Protein AF-A0A9Q3IVN9-F1 (afdb_monomer)

Sequence (81 aa):
IIISDRDPKFTSEFWTNLYDMLGTKLAFSTAYHPQTDGLAEEMIQTMEEILRRFCAYGMEYKDHEGYTHDWVTLLPAVQLA

pLDDT: mean 80.68, std 11.17, range [53.03, 95.88]

InterPro domains:
  IPR001584 Integrase, catalytic core [PS50994] (1-81)
  IPR012337 Ribonuclease H-like superfamily [SSF53098] (1-58)
  IPR036397 Ribonuclease H superfamily [G3DSA:3.30.420.10] (1-81)

Solvent-accessible surface area (backbone atoms only — not comparable to full-atom values): 4927 Å² total; per-residue (Å²): 116,48,78,40,65,80,50,67,67,64,71,28,69,69,45,48,52,50,31,55,76,69,74,43,51,78,45,68,50,59,102,85,43,62,79,78,46,34,67,60,52,53,48,50,50,54,46,49,53,52,48,48,44,33,54,71,69,68,45,71,43,73,61,98,90,44,75,51,64,51,64,81,78,44,44,66,61,62,75,73,109

Nearest PDB structures (foldseek):
  8fng-assembly1_G  TM=8.763E-01  e=1.863E-02  Homo sapiens
  3hpg-assembly2_F  TM=7.778E-01  e=9.227E-03  Visna/maedi virus EV1 KV1772
  6put-assembly1_A-2  TM=8.764E-01  e=3.047E-02  Saccharolobus solfataricus P2
  6puw-assembly1_A-2  TM=5.913E-01  e=9.899E-03  Saccharolobus solfataricus P2
  5ejk-assembly1_E  TM=7.298E-01  e=1.080E-01  Rous sarcoma virus - Prague C

Structure (mmCIF, N/CA/C/O backbone):
data_AF-A0A9Q3IVN9-F1
#
_entry.id   AF-A0A9Q3IVN9-F1
#
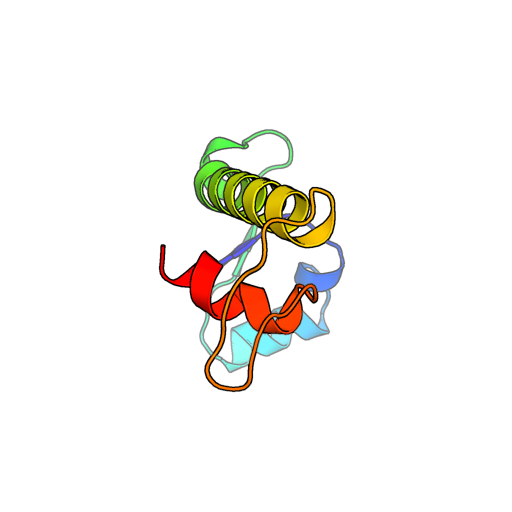loop_
_atom_site.group_PDB
_atom_site.id
_atom_site.type_symbol
_atom_site.label_atom_id
_atom_site.label_alt_id
_atom_site.label_comp_id
_atom_site.label_asym_id
_atom_site.label_entity_id
_atom_site.label_seq_id
_atom_site.pdbx_PDB_ins_code
_atom_site.Cartn_x
_atom_site.Cartn_y
_atom_site.Cartn_z
_atom_site.occupancy
_atom_site.B_iso_or_equiv
_atom_site.auth_seq_id
_atom_site.auth_comp_id
_atom_site.auth_asym_id
_atom_site.auth_atom_id
_atom_site.pdbx_PDB_model_num
ATOM 1 N N . ILE A 1 1 ? -4.670 -9.343 11.213 1.00 82.31 1 ILE A N 1
ATOM 2 C CA . ILE A 1 1 ? -4.975 -7.928 11.529 1.00 82.31 1 ILE A CA 1
ATOM 3 C C . ILE A 1 1 ? -4.263 -7.120 10.465 1.00 82.31 1 ILE A C 1
ATOM 5 O O . ILE A 1 1 ? -3.088 -7.386 10.253 1.00 82.31 1 ILE A O 1
ATOM 9 N N . ILE A 1 2 ? -4.969 -6.238 9.768 1.00 87.00 2 ILE A N 1
ATOM 10 C CA . ILE A 1 2 ? -4.373 -5.287 8.824 1.00 87.00 2 ILE A CA 1
ATOM 11 C C . ILE A 1 2 ? -4.192 -3.976 9.575 1.00 87.00 2 ILE A C 1
ATOM 13 O O . ILE A 1 2 ? -5.102 -3.567 10.295 1.00 87.00 2 ILE A O 1
ATOM 17 N N . ILE A 1 3 ? -3.023 -3.361 9.438 1.00 86.06 3 ILE A N 1
ATOM 18 C CA . ILE A 1 3 ? -2.736 -2.044 9.999 1.00 86.06 3 ILE A CA 1
ATOM 19 C C . ILE A 1 3 ? -2.717 -1.068 8.830 1.00 86.06 3 ILE A C 1
ATOM 21 O O . ILE A 1 3 ? -2.058 -1.342 7.833 1.00 86.06 3 ILE A O 1
ATOM 25 N N . SER A 1 4 ? -3.482 0.010 8.941 1.00 85.19 4 SER A N 1
ATOM 26 C CA . SER A 1 4 ? -3.553 1.067 7.934 1.00 85.19 4 SER A CA 1
ATOM 27 C C . SER A 1 4 ? -3.429 2.430 8.597 1.00 85.19 4 SER A C 1
ATOM 29 O O . SER A 1 4 ? -3.730 2.579 9.786 1.00 85.19 4 SER A O 1
ATOM 31 N N . ASP A 1 5 ? -3.063 3.440 7.824 1.00 85.31 5 ASP A N 1
ATOM 32 C CA . ASP A 1 5 ? -3.245 4.826 8.221 1.00 85.31 5 ASP A CA 1
ATOM 33 C C . ASP A 1 5 ? -4.733 5.184 8.401 1.00 85.31 5 ASP A C 1
ATOM 35 O O . ASP A 1 5 ? -5.652 4.403 8.131 1.00 85.31 5 ASP A O 1
ATOM 39 N N . ARG A 1 6 ? -4.984 6.398 8.888 1.00 85.31 6 ARG A N 1
ATOM 40 C CA . ARG A 1 6 ? -6.343 6.927 9.067 1.00 85.31 6 ARG A CA 1
ATOM 41 C C . ARG A 1 6 ? -6.874 7.612 7.806 1.00 85.31 6 ARG A C 1
ATOM 43 O O . ARG A 1 6 ? -7.639 8.570 7.934 1.00 85.31 6 ARG A O 1
ATOM 50 N N . ASP A 1 7 ? -6.475 7.167 6.611 1.00 85.94 7 ASP A N 1
ATOM 51 C CA . ASP A 1 7 ? -7.051 7.694 5.375 1.00 85.94 7 ASP A CA 1
ATOM 52 C C . ASP A 1 7 ? -8.582 7.480 5.392 1.00 85.94 7 ASP A C 1
ATOM 54 O O . ASP A 1 7 ? -9.058 6.386 5.733 1.00 85.94 7 ASP A O 1
ATOM 58 N N . PRO A 1 8 ? -9.380 8.508 5.031 1.00 88.50 8 PRO A N 1
ATOM 59 C CA . PRO A 1 8 ? -10.838 8.434 5.013 1.00 88.50 8 PRO A CA 1
ATOM 60 C C . PRO A 1 8 ? -11.415 7.234 4.257 1.00 88.50 8 PRO A C 1
ATOM 62 O O . PRO A 1 8 ? -12.527 6.799 4.563 1.00 88.50 8 PRO A O 1
ATOM 65 N N . LYS A 1 9 ? -10.682 6.681 3.281 1.00 87.94 9 LYS A N 1
ATOM 66 C CA . LYS A 1 9 ? -11.046 5.444 2.586 1.00 87.94 9 LYS A CA 1
ATOM 67 C C . LYS A 1 9 ? -11.148 4.295 3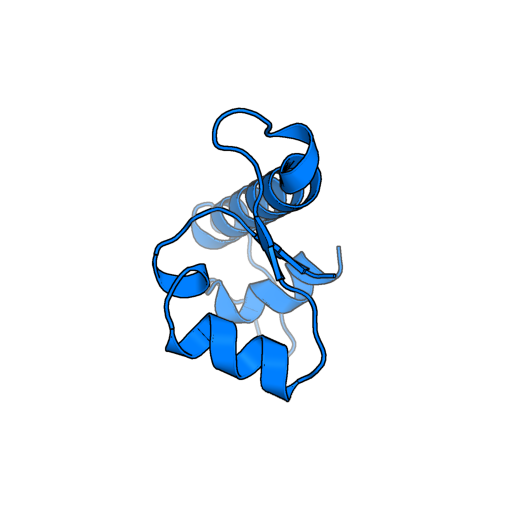.582 1.00 87.94 9 LYS A C 1
ATOM 69 O O . LYS A 1 9 ? -12.215 3.695 3.690 1.00 87.94 9 LYS A O 1
ATOM 74 N N . PHE A 1 10 ? -10.103 4.035 4.362 1.00 85.88 10 PHE A N 1
ATOM 75 C CA . PHE A 1 10 ? -10.069 2.911 5.299 1.00 85.88 10 PHE A CA 1
ATOM 76 C C . PHE A 1 10 ? -10.955 3.126 6.527 1.00 85.88 10 PHE A C 1
ATOM 78 O O . PHE A 1 10 ? -11.435 2.153 7.101 1.00 85.88 10 PHE A O 1
ATOM 85 N N . THR A 1 11 ? -11.247 4.378 6.894 1.00 88.88 11 THR A N 1
ATOM 86 C CA . THR A 1 11 ? -12.212 4.689 7.964 1.00 88.88 11 THR A CA 1
ATOM 87 C C . THR A 1 11 ? -13.665 4.761 7.485 1.00 88.88 11 THR A C 1
ATOM 89 O O . THR A 1 11 ? -14.560 4.998 8.294 1.00 88.88 11 THR A O 1
ATOM 92 N N . SER A 1 12 ? -13.926 4.623 6.182 1.00 92.19 12 SER A N 1
ATOM 93 C CA . SER A 1 12 ? -15.292 4.682 5.655 1.00 92.19 12 SER A CA 1
ATOM 94 C C . SER A 1 12 ? -16.120 3.467 6.084 1.00 92.19 12 SER A C 1
ATOM 96 O O . SER A 1 12 ? -15.598 2.378 6.347 1.00 92.19 12 SER A O 1
ATOM 98 N N . GLU A 1 13 ? -17.440 3.646 6.104 1.00 92.62 13 GLU A N 1
ATOM 99 C CA . GLU A 1 13 ? -18.389 2.580 6.437 1.00 92.62 13 GLU A CA 1
ATOM 100 C C . GLU A 1 13 ? -18.270 1.389 5.475 1.00 92.62 13 GLU A C 1
ATOM 102 O O . GLU A 1 13 ? -18.281 0.239 5.907 1.00 92.62 13 GLU A O 1
ATOM 107 N N . PHE A 1 14 ? -18.074 1.658 4.179 1.00 93.44 14 PHE A N 1
ATOM 108 C CA . PHE A 1 14 ? -17.892 0.615 3.169 1.00 93.44 14 PHE A CA 1
ATOM 109 C C . PHE A 1 14 ? -16.715 -0.304 3.509 1.00 93.44 14 PHE A C 1
ATOM 111 O O . PHE A 1 14 ? -16.881 -1.522 3.572 1.00 93.44 14 PHE A O 1
ATOM 118 N N . TRP A 1 15 ? -15.535 0.273 3.753 1.00 92.69 15 TRP A N 1
ATOM 119 C CA . TRP A 1 15 ? -14.332 -0.512 4.021 1.00 92.69 15 TRP A CA 1
ATOM 120 C C . TRP A 1 15 ? -14.411 -1.219 5.374 1.00 92.69 15 TRP A C 1
ATOM 122 O O . TRP A 1 15 ? -14.070 -2.395 5.461 1.00 92.69 15 TRP A O 1
ATOM 132 N N . THR A 1 16 ? -14.952 -0.560 6.401 1.00 90.06 16 THR A N 1
ATOM 133 C CA . THR A 1 16 ? -15.152 -1.173 7.724 1.00 90.06 16 THR A CA 1
ATOM 134 C C . THR A 1 16 ? -16.058 -2.407 7.640 1.00 90.06 16 THR A C 1
ATOM 136 O O . THR A 1 16 ? -15.695 -3.471 8.142 1.00 90.06 16 THR A O 1
ATOM 139 N N . ASN A 1 17 ? -17.191 -2.302 6.936 1.00 93.56 17 ASN A N 1
ATOM 140 C CA . ASN A 1 17 ? -18.133 -3.410 6.758 1.00 93.56 17 ASN A CA 1
ATOM 141 C C . ASN A 1 17 ? -17.555 -4.535 5.889 1.00 93.56 17 ASN A C 1
ATOM 143 O O . ASN A 1 17 ? -17.792 -5.711 6.162 1.00 93.56 17 ASN A O 1
ATOM 147 N N . LEU A 1 18 ? -16.780 -4.197 4.854 1.00 94.19 18 LEU A N 1
ATOM 148 C CA . LEU A 1 18 ? -16.109 -5.187 4.014 1.00 94.19 18 LEU A CA 1
ATOM 149 C C . LEU A 1 18 ? -15.130 -6.036 4.834 1.00 94.19 18 LEU A C 1
ATOM 151 O O . LEU A 1 18 ? -15.150 -7.261 4.737 1.00 94.19 18 LEU A O 1
ATOM 155 N N . TYR A 1 19 ? -14.292 -5.403 5.658 1.00 92.81 19 TYR A N 1
ATOM 156 C CA . TYR A 1 19 ? -13.324 -6.123 6.485 1.00 92.81 19 TYR A CA 1
ATOM 157 C C . TYR A 1 19 ? -13.994 -6.994 7.553 1.00 92.81 19 TYR A C 1
ATOM 159 O O . TYR A 1 19 ? -13.536 -8.118 7.774 1.00 92.81 19 TYR A O 1
ATOM 167 N N . ASP A 1 20 ? -15.099 -6.531 8.145 1.00 93.12 20 ASP A N 1
ATOM 168 C CA . ASP A 1 20 ? -15.898 -7.331 9.080 1.00 93.12 20 ASP A CA 1
ATOM 169 C C . ASP A 1 20 ? -16.484 -8.579 8.398 1.00 93.12 20 ASP A C 1
ATOM 171 O O . ASP A 1 20 ? -16.329 -9.698 8.889 1.00 93.12 20 ASP A O 1
ATOM 175 N N . MET A 1 21 ? -17.039 -8.420 7.191 1.00 95.88 21 MET A N 1
ATOM 176 C CA . MET A 1 21 ? -17.587 -9.527 6.400 1.00 95.88 21 MET A CA 1
ATOM 177 C C . MET A 1 21 ? -16.514 -10.544 5.978 1.00 95.88 21 MET A C 1
ATOM 179 O O . MET A 1 21 ? -16.776 -11.744 5.920 1.00 95.88 21 MET A O 1
ATOM 183 N N . LEU A 1 22 ? -15.289 -10.077 5.722 1.00 95.56 22 LEU A N 1
ATOM 184 C CA . LEU A 1 22 ? -14.126 -10.920 5.429 1.00 95.56 22 LEU A CA 1
ATOM 185 C C . LEU A 1 22 ? -13.484 -11.529 6.692 1.00 95.56 22 LEU A C 1
ATOM 187 O O . LEU A 1 22 ? -12.476 -12.228 6.584 1.00 95.56 22 LEU A O 1
ATOM 191 N N . GLY A 1 23 ? -14.007 -11.249 7.892 1.00 94.69 23 GLY A N 1
ATOM 192 C CA . GLY A 1 23 ? -13.452 -11.728 9.162 1.00 94.69 23 GLY A CA 1
ATOM 193 C C . GLY A 1 23 ? -12.064 -11.162 9.484 1.00 94.69 23 GLY A C 1
ATOM 194 O O . GLY A 1 23 ? -11.317 -11.728 10.287 1.00 94.69 23 GLY A O 1
ATOM 195 N N . THR A 1 24 ? -11.686 -10.055 8.845 1.00 93.88 24 THR A N 1
ATOM 196 C CA . THR A 1 24 ? -10.367 -9.442 8.979 1.00 93.88 24 THR A CA 1
ATOM 197 C C . THR A 1 24 ? -10.452 -8.224 9.886 1.00 93.88 24 THR A C 1
ATOM 199 O O . THR A 1 24 ? -11.164 -7.269 9.616 1.00 93.88 24 THR A O 1
ATOM 202 N N . LYS A 1 25 ? -9.674 -8.216 10.969 1.00 90.06 25 LYS A N 1
ATOM 203 C CA . LYS A 1 25 ? -9.587 -7.044 11.850 1.00 90.06 25 LYS A CA 1
ATOM 204 C C . LYS A 1 25 ? -8.740 -5.948 11.205 1.00 90.06 25 LYS A C 1
ATOM 206 O O . LYS A 1 25 ? -7.545 -6.176 10.991 1.00 90.06 25 LYS A O 1
ATOM 211 N N . LEU A 1 26 ? -9.341 -4.786 10.963 1.00 88.56 26 LEU A N 1
ATOM 212 C CA . LEU A 1 26 ? -8.654 -3.554 10.581 1.00 88.56 26 LEU A CA 1
ATOM 213 C C . LEU A 1 26 ? -8.271 -2.762 11.843 1.00 88.56 26 LEU A C 1
ATOM 215 O O . LEU A 1 26 ? -9.103 -2.541 12.721 1.00 88.56 26 LEU A O 1
ATOM 219 N N . ALA A 1 27 ? -7.006 -2.373 11.948 1.00 87.94 27 ALA A N 1
ATOM 220 C CA . ALA A 1 27 ? -6.462 -1.528 13.003 1.00 87.94 27 ALA A CA 1
ATOM 221 C C 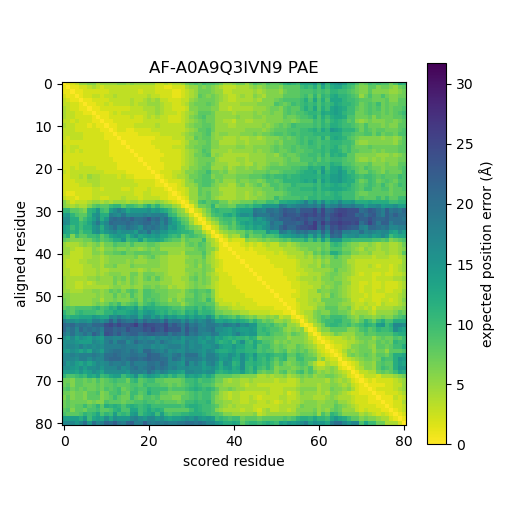. ALA A 1 27 ? -5.811 -0.292 12.373 1.00 87.94 27 ALA A C 1
ATOM 223 O O . ALA A 1 27 ? -5.286 -0.363 11.266 1.00 87.94 27 ALA A O 1
ATOM 224 N N . PHE A 1 28 ? -5.829 0.830 13.088 1.00 86.00 28 PHE A N 1
ATOM 225 C CA . PHE A 1 28 ? -5.305 2.091 12.571 1.00 86.00 28 PHE A CA 1
ATOM 226 C C . PHE A 1 28 ? -4.030 2.507 13.292 1.00 86.00 28 PHE A C 1
ATOM 228 O O . PHE A 1 28 ? -3.992 2.495 14.529 1.00 86.00 28 PHE A O 1
ATOM 235 N N . SER A 1 29 ? -3.016 2.924 12.534 1.00 79.81 29 SER A N 1
ATOM 236 C CA . SER A 1 29 ? -1.833 3.575 13.087 1.00 79.81 29 SER A CA 1
ATOM 237 C C . SER A 1 29 ? -2.240 4.884 13.791 1.00 79.81 29 SER A C 1
ATOM 239 O O . SER A 1 29 ? -3.296 5.485 13.535 1.00 79.81 29 SER A O 1
ATOM 241 N N . THR A 1 30 ? -1.474 5.292 14.804 1.00 73.81 30 THR A N 1
ATOM 242 C CA . THR A 1 30 ? -1.731 6.561 15.497 1.00 73.81 30 THR A CA 1
ATOM 243 C C . THR A 1 30 ? -1.067 7.693 14.721 1.00 73.81 30 THR A C 1
ATOM 245 O O . THR A 1 30 ? 0.000 7.507 14.144 1.00 73.81 30 THR A O 1
ATOM 248 N N . ALA A 1 31 ? -1.676 8.884 14.739 1.00 59.72 31 ALA A N 1
ATOM 249 C CA . ALA A 1 31 ? -1.280 10.038 13.919 1.00 59.72 31 ALA A CA 1
ATOM 250 C C . ALA A 1 31 ? 0.159 10.565 14.146 1.00 59.72 31 ALA A C 1
ATOM 252 O O . ALA A 1 31 ? 0.550 11.545 13.527 1.00 59.72 31 ALA A O 1
ATOM 253 N N . TYR A 1 32 ? 0.939 9.940 15.032 1.00 53.03 32 TYR A N 1
ATOM 254 C CA . TYR A 1 32 ? 2.297 10.347 15.396 1.00 53.03 32 TYR A CA 1
ATOM 255 C C . TYR A 1 32 ? 3.214 9.154 15.716 1.00 53.03 32 TYR A C 1
ATOM 257 O O . TYR A 1 32 ? 4.197 9.312 16.440 1.00 53.03 32 TYR A O 1
ATOM 265 N N . HIS A 1 33 ? 2.899 7.947 15.228 1.00 55.12 33 HIS A N 1
ATOM 266 C CA . HIS A 1 33 ? 3.737 6.768 15.471 1.00 55.12 33 HIS A CA 1
ATOM 267 C C . HIS A 1 33 ? 4.094 6.030 14.174 1.00 55.12 33 HIS A C 1
ATOM 269 O O . HIS A 1 33 ? 3.576 4.939 13.915 1.00 55.12 33 HIS A O 1
ATOM 275 N N . PRO A 1 34 ? 5.047 6.582 13.399 1.00 53.06 34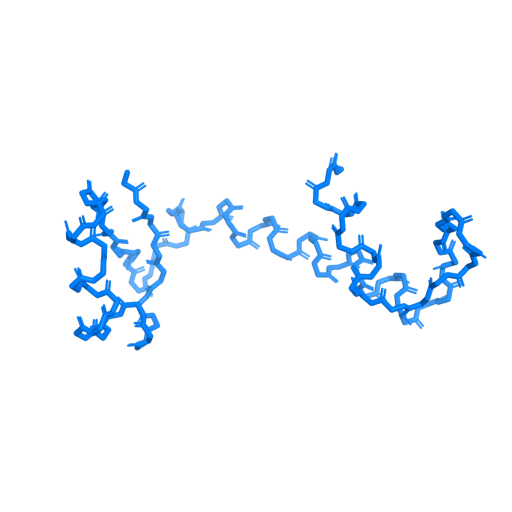 PRO A N 1
ATOM 276 C CA . PRO A 1 34 ? 5.594 5.939 12.205 1.00 53.06 34 PRO A CA 1
ATOM 277 C C . PRO A 1 34 ? 6.294 4.604 12.499 1.00 53.06 34 PRO A C 1
ATOM 279 O O . PRO A 1 34 ? 6.751 3.952 11.588 1.00 53.06 34 PRO A O 1
ATOM 282 N N . GLN A 1 35 ? 6.385 4.121 13.742 1.00 56.00 35 GLN A N 1
ATOM 283 C CA . GLN A 1 35 ? 6.961 2.795 14.014 1.00 56.00 35 GLN A CA 1
ATOM 284 C C . GLN A 1 35 ? 6.036 1.627 13.648 1.00 56.00 3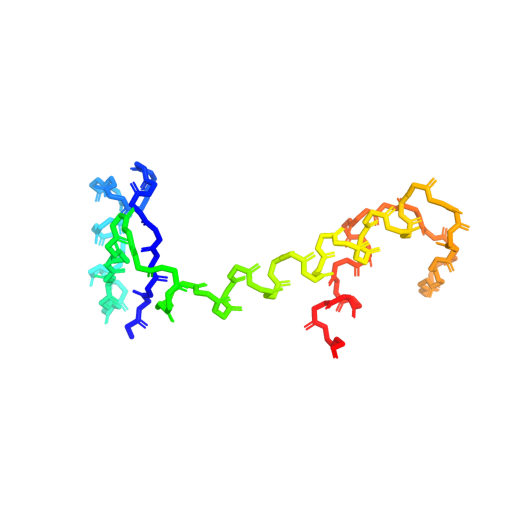5 GLN A C 1
ATOM 286 O O . GLN A 1 35 ? 6.531 0.530 13.415 1.00 56.00 35 GLN A O 1
ATOM 291 N N . THR A 1 36 ? 4.709 1.828 13.614 1.00 55.88 36 THR A N 1
ATOM 292 C CA . THR A 1 36 ? 3.779 0.728 13.266 1.00 55.88 36 THR A CA 1
ATOM 293 C C . THR A 1 36 ? 3.549 0.641 11.759 1.00 55.88 36 THR A C 1
ATOM 295 O O . THR A 1 36 ? 3.428 -0.456 11.226 1.00 55.88 36 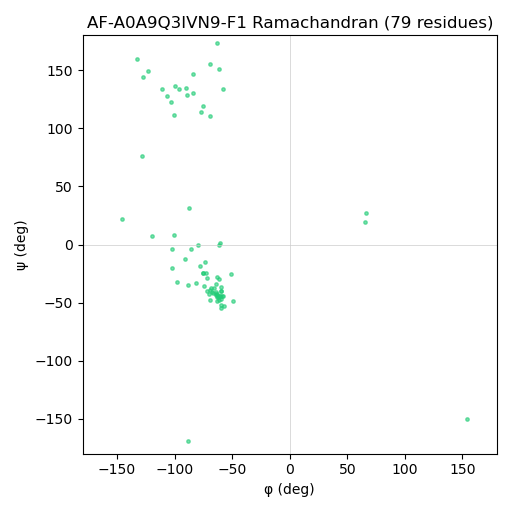THR A O 1
ATOM 298 N N . ASP A 1 37 ? 3.528 1.794 11.087 1.00 66.19 37 ASP A N 1
ATOM 299 C CA . ASP A 1 37 ? 3.425 1.908 9.626 1.00 66.19 37 ASP A CA 1
ATOM 300 C C . ASP A 1 37 ? 4.800 1.952 8.941 1.00 66.19 37 ASP A C 1
ATOM 302 O O . ASP A 1 37 ? 4.910 1.768 7.738 1.00 66.19 37 ASP A O 1
ATOM 306 N N . GLY A 1 38 ? 5.875 2.147 9.706 1.00 72.88 38 GLY A N 1
ATOM 307 C CA . GLY A 1 38 ? 7.205 2.459 9.182 1.00 72.88 38 GLY A CA 1
ATOM 308 C C . GLY A 1 38 ? 7.793 1.392 8.285 1.00 72.88 38 GLY A C 1
ATOM 309 O O . GLY A 1 38 ? 8.515 1.729 7.363 1.00 72.88 38 GLY A O 1
ATOM 310 N N . LEU A 1 39 ? 7.451 0.119 8.500 1.00 79.25 39 LEU A N 1
ATOM 311 C CA . LEU A 1 39 ? 7.867 -0.950 7.589 1.00 79.25 39 LEU A CA 1
ATOM 312 C C . LEU A 1 39 ? 7.185 -0.824 6.223 1.00 79.25 39 LEU A C 1
ATOM 314 O O . LEU A 1 39 ? 7.827 -1.024 5.196 1.00 79.25 39 LEU A O 1
ATOM 318 N N . ALA A 1 40 ? 5.892 -0.491 6.206 1.00 81.38 40 ALA A N 1
ATOM 319 C CA . ALA A 1 40 ? 5.167 -0.257 4.966 1.00 81.38 40 ALA A CA 1
ATOM 320 C C . ALA A 1 40 ? 5.636 1.048 4.308 1.00 81.38 40 ALA A C 1
ATOM 322 O O . ALA A 1 40 ? 5.891 1.056 3.109 1.00 81.38 40 ALA A O 1
ATOM 323 N N . GLU A 1 41 ? 5.833 2.118 5.082 1.00 83.31 41 GLU A N 1
ATOM 324 C CA . GLU A 1 41 ? 6.352 3.399 4.592 1.00 83.31 41 GLU A CA 1
ATOM 325 C C . GLU A 1 41 ? 7.778 3.275 4.027 1.00 83.31 41 GLU A C 1
ATOM 327 O O . GLU A 1 41 ? 8.043 3.790 2.943 1.00 83.31 41 GLU A O 1
ATOM 332 N N . GLU A 1 42 ? 8.688 2.567 4.704 1.00 86.06 42 GLU A N 1
ATOM 333 C CA . GLU A 1 42 ? 10.068 2.329 4.250 1.00 86.06 42 GLU A CA 1
ATOM 334 C C . GLU A 1 42 ? 10.094 1.495 2.964 1.00 86.06 42 GLU A C 1
ATOM 336 O O . GLU A 1 42 ? 10.817 1.818 2.014 1.00 86.06 42 GLU A O 1
ATOM 341 N N . MET A 1 43 ? 9.257 0.456 2.897 1.00 86.94 43 MET A N 1
ATOM 342 C CA . MET A 1 43 ? 9.097 -0.345 1.689 1.00 86.94 43 MET A CA 1
ATOM 343 C C . MET A 1 43 ? 8.538 0.503 0.541 1.00 86.94 43 MET A C 1
ATOM 345 O O . MET A 1 43 ? 9.126 0.515 -0.537 1.00 86.94 43 MET A O 1
ATOM 349 N N . ILE A 1 44 ? 7.463 1.266 0.765 1.00 87.62 44 ILE A N 1
ATOM 350 C CA . ILE A 1 44 ? 6.865 2.144 -0.253 1.00 87.62 44 ILE A CA 1
ATOM 351 C C . ILE A 1 44 ? 7.886 3.173 -0.746 1.00 87.62 44 ILE A C 1
ATOM 353 O O . ILE A 1 44 ? 8.028 3.341 -1.954 1.00 87.62 44 ILE A O 1
ATOM 357 N N . GLN A 1 45 ? 8.649 3.809 0.149 1.00 88.81 45 GLN A N 1
ATOM 358 C CA . GLN A 1 45 ? 9.701 4.757 -0.233 1.00 88.81 45 GLN A CA 1
ATOM 359 C C . GLN A 1 45 ? 10.781 4.102 -1.096 1.00 88.81 45 GLN A C 1
ATOM 361 O O . GLN A 1 45 ? 11.171 4.661 -2.121 1.00 88.81 45 GLN A O 1
ATOM 366 N N . THR A 1 46 ? 11.230 2.902 -0.723 1.00 90.00 46 THR A N 1
ATOM 367 C CA . THR A 1 46 ? 12.235 2.155 -1.490 1.00 90.00 46 THR A CA 1
ATOM 368 C C . THR A 1 46 ? 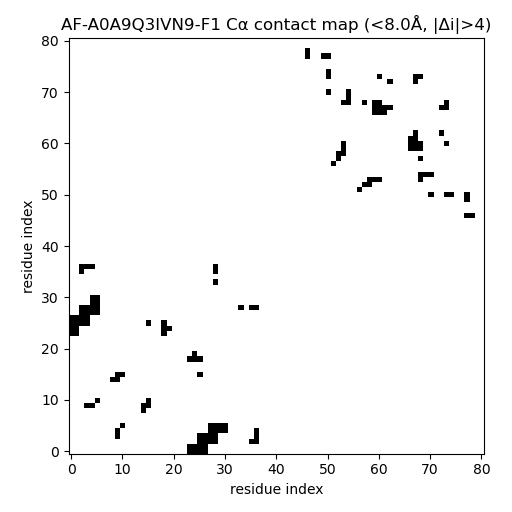11.705 1.797 -2.881 1.00 90.00 46 THR A C 1
ATOM 370 O O . THR A 1 46 ? 12.384 2.019 -3.885 1.00 90.00 46 THR A O 1
ATOM 373 N N . MET A 1 47 ? 10.466 1.304 -2.968 1.00 89.50 47 MET A N 1
ATOM 374 C CA . MET A 1 47 ? 9.821 0.979 -4.243 1.00 89.50 47 MET A CA 1
ATOM 375 C C . MET A 1 47 ? 9.624 2.227 -5.112 1.00 89.50 47 MET A C 1
ATOM 377 O O . MET A 1 47 ? 9.910 2.190 -6.308 1.00 89.50 47 MET A O 1
ATOM 381 N N . GLU A 1 48 ? 9.189 3.347 -4.529 1.00 89.94 48 GLU A N 1
ATOM 382 C CA . GLU A 1 48 ? 9.064 4.626 -5.230 1.00 89.94 48 GLU A CA 1
ATOM 383 C C . GLU A 1 48 ? 10.402 5.112 -5.783 1.00 89.94 48 GLU A C 1
ATOM 385 O O . GLU A 1 48 ? 10.460 5.574 -6.923 1.00 89.94 48 GLU A O 1
ATOM 390 N N . GLU A 1 49 ? 11.480 5.022 -5.003 1.00 89.06 49 GLU A N 1
ATOM 391 C CA . GLU A 1 49 ? 12.802 5.447 -5.452 1.00 89.06 49 GLU A CA 1
ATOM 392 C C . GLU A 1 49 ? 13.284 4.594 -6.630 1.00 89.06 49 GLU A C 1
ATOM 394 O O . GLU A 1 49 ? 13.765 5.135 -7.630 1.00 89.06 49 GLU A O 1
ATOM 399 N N . ILE A 1 50 ? 13.098 3.274 -6.556 1.00 87.12 50 ILE A N 1
ATOM 400 C CA . ILE A 1 50 ? 13.421 2.360 -7.652 1.00 87.12 50 ILE A CA 1
ATOM 401 C C . ILE A 1 50 ? 12.607 2.731 -8.897 1.00 87.12 50 ILE A C 1
ATOM 403 O O . ILE A 1 50 ? 13.189 2.984 -9.953 1.00 87.12 50 ILE A O 1
ATOM 407 N N . LEU A 1 51 ? 11.282 2.851 -8.776 1.00 87.31 51 LEU A N 1
ATOM 408 C CA . LEU A 1 51 ? 10.402 3.210 -9.893 1.00 87.31 51 LEU A CA 1
ATOM 409 C C . LEU A 1 51 ? 10.787 4.555 -10.516 1.00 87.31 51 LEU A C 1
ATOM 411 O O . LEU A 1 51 ? 10.890 4.658 -11.736 1.00 87.31 51 LEU A O 1
ATOM 415 N N . ARG A 1 52 ? 11.074 5.579 -9.703 1.00 86.19 52 ARG A N 1
ATOM 416 C CA . ARG A 1 52 ? 11.552 6.878 -10.200 1.00 86.19 52 ARG A CA 1
ATOM 417 C C . ARG A 1 52 ? 12.856 6.729 -10.968 1.00 86.19 52 ARG A C 1
ATOM 419 O O . ARG A 1 52 ? 13.008 7.370 -12.004 1.00 86.19 52 ARG A O 1
ATOM 426 N N . ARG A 1 53 ? 13.783 5.885 -10.508 1.00 83.88 53 ARG A N 1
ATOM 427 C CA . ARG A 1 53 ? 15.056 5.690 -11.207 1.00 83.88 53 ARG A CA 1
ATOM 428 C C . ARG A 1 53 ? 14.882 5.025 -12.573 1.00 83.88 53 ARG A C 1
ATOM 430 O O . ARG A 1 53 ? 15.503 5.474 -13.534 1.00 83.88 53 ARG A O 1
ATOM 437 N N . PHE A 1 54 ? 14.024 4.012 -12.669 1.00 81.12 54 PHE A N 1
ATOM 438 C CA . PHE A 1 54 ? 13.722 3.338 -13.934 1.00 81.12 54 PHE A CA 1
ATOM 439 C C . PHE A 1 54 ? 12.934 4.236 -14.898 1.00 81.12 54 PHE A C 1
ATOM 441 O O . PHE A 1 54 ? 13.337 4.404 -16.047 1.00 81.12 54 PHE A O 1
ATOM 448 N N . CYS A 1 55 ? 11.877 4.898 -14.422 1.00 80.38 55 CYS A N 1
ATOM 449 C CA . CYS A 1 55 ? 11.020 5.722 -15.275 1.00 80.38 55 CYS A CA 1
ATOM 450 C C . CYS A 1 55 ? 11.660 7.063 -15.686 1.00 80.38 55 CYS A C 1
ATOM 452 O O . CYS A 1 55 ? 11.422 7.528 -16.797 1.00 80.38 55 CYS A O 1
ATOM 454 N N . ALA A 1 56 ? 12.443 7.717 -14.813 1.00 76.06 56 ALA A N 1
ATOM 455 C CA . ALA A 1 56 ? 12.936 9.080 -15.060 1.00 76.06 56 ALA A CA 1
ATOM 456 C C . ALA A 1 56 ? 14.363 9.151 -15.624 1.00 76.06 56 ALA A C 1
ATOM 458 O O . ALA A 1 56 ? 14.660 10.069 -16.386 1.00 76.06 56 ALA A O 1
ATOM 459 N N . TYR A 1 57 ? 15.253 8.218 -15.262 1.00 68.50 57 TYR A N 1
ATOM 460 C CA . TYR A 1 57 ? 16.664 8.264 -15.684 1.00 68.50 57 TYR A CA 1
ATOM 461 C C . TYR A 1 57 ? 16.990 7.333 -16.858 1.00 68.50 57 TYR A C 1
ATOM 463 O O . TYR A 1 57 ? 18.160 7.194 -17.208 1.00 68.50 57 TYR A O 1
ATOM 471 N N . GLY A 1 58 ? 15.979 6.720 -17.486 1.00 62.97 58 GLY A N 1
ATOM 472 C CA . GLY A 1 58 ? 16.170 5.865 -18.660 1.00 62.97 58 GLY A CA 1
ATOM 473 C C . GLY A 1 58 ? 16.953 4.589 -18.353 1.00 62.97 58 GLY A C 1
ATOM 474 O O . GLY A 1 58 ? 17.638 4.068 -19.230 1.00 62.97 58 GLY A O 1
ATOM 475 N N . MET A 1 59 ? 16.895 4.096 -17.108 1.00 62.16 59 MET A N 1
ATOM 476 C CA . MET A 1 59 ? 17.358 2.737 -16.844 1.00 62.16 59 MET A CA 1
ATOM 477 C C . MET A 1 59 ? 16.357 1.798 -17.505 1.00 62.16 59 MET A C 1
ATOM 479 O O . MET A 1 59 ? 15.202 1.725 -17.094 1.00 62.16 59 MET A O 1
ATOM 483 N N . GLU A 1 60 ? 16.785 1.127 -18.564 1.00 67.00 60 GLU A N 1
ATOM 484 C CA . GLU A 1 60 ? 15.899 0.265 -19.327 1.00 67.00 60 GLU A CA 1
ATOM 485 C C . GLU A 1 60 ? 15.694 -1.050 -18.561 1.00 67.00 60 GLU A C 1
ATOM 487 O O . GLU A 1 60 ? 16.627 -1.837 -18.375 1.00 67.00 60 GLU A O 1
ATOM 492 N N . TYR A 1 61 ? 14.471 -1.305 -18.099 1.00 69.88 61 TYR A N 1
ATOM 493 C CA . TYR A 1 61 ? 14.096 -2.633 -17.624 1.00 69.88 61 TYR A CA 1
ATOM 494 C C . TYR A 1 61 ? 13.676 -3.473 -18.819 1.00 69.88 61 TYR A C 1
ATOM 496 O O . TYR A 1 61 ? 12.873 -3.030 -19.640 1.00 69.88 61 TYR A O 1
ATOM 504 N N . LYS A 1 62 ? 14.231 -4.681 -18.921 1.00 70.44 62 LYS A N 1
ATOM 505 C CA . LYS A 1 62 ? 13.892 -5.616 -19.985 1.00 70.44 62 LYS A CA 1
ATOM 506 C C . LYS A 1 62 ? 12.907 -6.652 -19.461 1.00 70.44 62 LYS A C 1
ATOM 508 O O . LYS A 1 62 ? 13.281 -7.491 -18.643 1.00 70.44 62 LYS A O 1
ATOM 513 N N . ASP A 1 63 ? 11.676 -6.600 -19.943 1.00 72.12 63 ASP A N 1
ATOM 514 C CA . ASP A 1 63 ? 10.709 -7.667 -19.743 1.00 72.12 63 ASP A CA 1
ATOM 515 C C . ASP A 1 63 ? 10.830 -8.726 -20.859 1.00 72.12 63 ASP A C 1
ATOM 517 O O . ASP A 1 63 ? 11.807 -8.788 -21.613 1.00 72.12 63 ASP A O 1
ATOM 521 N N . HIS A 1 64 ? 9.859 -9.633 -20.924 1.00 72.88 64 HIS A N 1
ATOM 522 C CA . HIS A 1 64 ? 9.824 -10.700 -21.919 1.00 72.88 64 HIS A CA 1
ATOM 523 C C . HIS A 1 64 ? 9.455 -10.201 -23.329 1.00 72.88 64 HIS A C 1
ATOM 525 O O . HIS A 1 64 ? 9.695 -10.926 -24.295 1.00 72.88 64 HIS A O 1
ATOM 531 N N . GLU A 1 65 ? 8.923 -8.982 -23.460 1.00 72.19 65 GLU A N 1
ATOM 532 C CA . GLU A 1 65 ? 8.501 -8.358 -24.719 1.00 72.19 65 GLU A CA 1
ATOM 533 C C . GLU A 1 65 ? 9.510 -7.312 -25.236 1.00 72.19 65 GLU A C 1
ATOM 535 O O . GLU A 1 65 ? 9.534 -7.022 -26.433 1.00 72.19 65 GLU A O 1
ATOM 540 N N . GLY A 1 66 ? 10.392 -6.776 -24.384 1.00 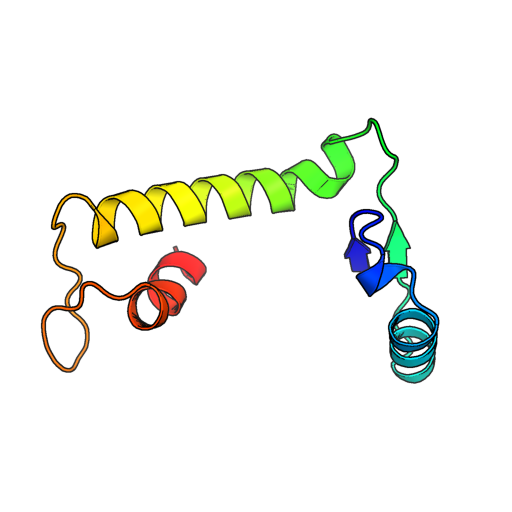77.62 66 GLY A N 1
ATOM 541 C CA . GLY A 1 66 ? 11.394 -5.782 -24.769 1.00 77.62 66 GLY A CA 1
ATOM 542 C C . GLY A 1 66 ? 11.834 -4.887 -23.613 1.00 77.62 66 GLY A C 1
ATOM 543 O O . GLY A 1 66 ? 11.880 -5.320 -22.469 1.00 77.62 66 GLY A O 1
ATOM 544 N N . TYR A 1 67 ? 12.215 -3.643 -23.922 1.00 70.12 67 TYR A N 1
ATOM 545 C CA . TYR A 1 67 ? 12.486 -2.622 -22.909 1.00 70.12 67 TYR A CA 1
ATOM 546 C C . TYR A 1 67 ? 11.218 -1.846 -22.584 1.00 70.12 67 TYR A C 1
ATOM 548 O O . TYR A 1 67 ? 10.518 -1.390 -23.489 1.00 70.12 67 TYR A O 1
ATOM 556 N N . THR A 1 68 ? 10.970 -1.636 -21.298 1.00 66.81 68 THR A N 1
ATOM 557 C CA . THR A 1 68 ? 9.809 -0.899 -20.815 1.00 66.81 68 THR A CA 1
ATOM 558 C C . THR A 1 68 ? 10.213 0.216 -19.858 1.00 66.81 68 THR A C 1
ATOM 560 O O . THR A 1 68 ? 11.165 0.106 -19.084 1.00 66.81 68 THR A O 1
ATOM 563 N N . HIS A 1 69 ? 9.463 1.311 -19.956 1.00 69.50 69 HIS A N 1
ATOM 564 C CA . HIS A 1 69 ? 9.629 2.534 -19.175 1.00 69.50 69 HIS A CA 1
ATOM 565 C C . HIS A 1 69 ? 8.375 2.850 -18.347 1.00 69.50 69 HIS A C 1
ATOM 567 O O . HIS A 1 69 ? 8.277 3.931 -17.770 1.00 69.50 69 HIS A O 1
ATOM 573 N N . ASP A 1 70 ? 7.397 1.937 -18.319 1.00 77.38 70 ASP A N 1
ATOM 574 C CA . ASP A 1 70 ? 6.152 2.122 -17.582 1.00 77.38 70 ASP A CA 1
ATOM 575 C C . ASP A 1 70 ? 6.169 1.393 -16.233 1.00 77.38 70 ASP A C 1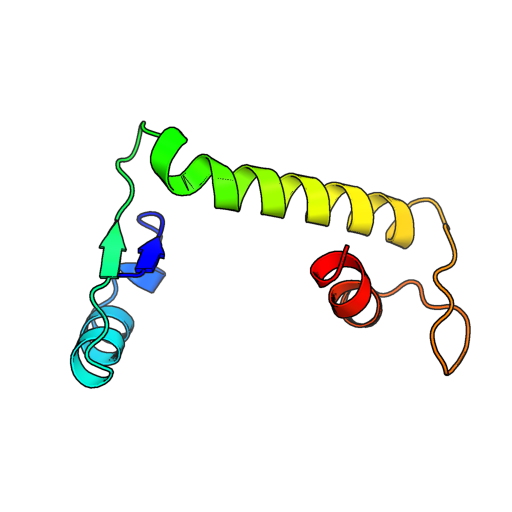
ATOM 577 O O . ASP A 1 70 ? 6.554 0.226 -16.116 1.00 77.38 70 ASP A O 1
ATOM 581 N N . TRP A 1 71 ? 5.694 2.080 -15.198 1.00 81.50 71 TRP A N 1
ATOM 582 C CA . TRP A 1 71 ? 5.707 1.582 -13.825 1.00 81.50 71 TRP A CA 1
ATOM 583 C C . TRP A 1 71 ? 4.857 0.317 -13.646 1.00 81.50 71 TRP A C 1
ATOM 585 O O . TRP A 1 71 ? 5.206 -0.511 -12.808 1.00 81.50 71 TRP A O 1
ATOM 595 N N . VAL A 1 72 ? 3.804 0.106 -14.449 1.00 85.75 72 VAL A N 1
ATOM 596 C CA . VAL A 1 72 ? 2.950 -1.091 -14.342 1.00 85.75 72 VAL A CA 1
ATOM 597 C C . VAL A 1 72 ? 3.743 -2.357 -14.656 1.00 85.75 72 VAL A C 1
ATOM 599 O O . VAL A 1 72 ? 3.619 -3.360 -13.959 1.00 85.75 72 VAL A O 1
ATOM 602 N N . THR A 1 73 ? 4.608 -2.300 -15.667 1.00 82.94 73 THR A N 1
ATOM 603 C CA . THR A 1 73 ? 5.478 -3.427 -16.044 1.00 82.94 73 THR A CA 1
ATOM 604 C C . THR A 1 73 ? 6.660 -3.631 -15.092 1.00 82.94 73 THR A C 1
ATOM 606 O O . THR A 1 73 ? 7.168 -4.744 -14.964 1.00 82.94 73 THR A O 1
ATOM 609 N N . LEU A 1 74 ? 7.074 -2.571 -14.393 1.00 83.50 74 LEU A N 1
ATOM 610 C CA . LEU A 1 74 ? 8.173 -2.594 -13.426 1.00 83.50 74 LEU A CA 1
ATOM 611 C C . LEU A 1 74 ? 7.732 -3.119 -12.059 1.00 83.50 74 LEU A C 1
ATOM 613 O O . LEU A 1 74 ? 8.513 -3.768 -11.367 1.00 83.50 74 LEU A O 1
ATOM 617 N N . LEU A 1 75 ? 6.484 -2.852 -11.670 1.00 85.38 75 LEU A N 1
ATOM 618 C CA . LEU A 1 75 ? 5.946 -3.181 -10.353 1.00 85.38 75 LEU A CA 1
ATOM 619 C C . LEU A 1 75 ? 6.201 -4.632 -9.916 1.00 85.38 75 LEU A C 1
ATOM 621 O O . LEU A 1 75 ? 6.707 -4.806 -8.808 1.00 85.38 75 LEU A O 1
ATOM 625 N N . PRO A 1 76 ? 5.938 -5.669 -10.741 1.00 86.94 76 PRO A N 1
ATOM 626 C CA . PRO A 1 76 ? 6.208 -7.049 -10.344 1.00 86.94 76 PRO A CA 1
ATOM 627 C C . PRO A 1 76 ? 7.684 -7.310 -10.022 1.00 86.94 76 PRO A C 1
ATOM 629 O O . PRO A 1 76 ? 7.980 -8.060 -9.098 1.00 86.94 76 PRO A O 1
ATOM 632 N N . ALA A 1 77 ? 8.612 -6.685 -10.753 1.00 81.44 77 ALA A N 1
ATOM 633 C CA . ALA A 1 77 ? 10.044 -6.837 -10.507 1.00 81.44 77 ALA A CA 1
ATOM 634 C C . ALA A 1 77 ? 10.483 -6.124 -9.224 1.00 81.44 77 ALA A C 1
ATOM 636 O O . ALA A 1 77 ? 11.273 -6.669 -8.461 1.00 81.44 77 ALA A O 1
ATOM 637 N N . VAL A 1 78 ? 9.937 -4.935 -8.964 1.00 83.56 78 VAL A N 1
ATOM 638 C CA . VAL A 1 78 ? 10.233 -4.154 -7.754 1.00 83.56 78 VAL A CA 1
ATOM 639 C C . VAL A 1 78 ? 9.600 -4.781 -6.504 1.00 83.56 78 VAL A C 1
ATOM 641 O O . VAL A 1 78 ? 10.138 -4.649 -5.415 1.00 83.56 78 VAL A O 1
ATOM 644 N N . GLN A 1 79 ? 8.481 -5.496 -6.647 1.00 79.06 79 GLN A N 1
ATOM 645 C CA . GLN A 1 79 ? 7.782 -6.171 -5.548 1.00 79.06 79 GLN A CA 1
ATOM 646 C C . GLN A 1 79 ? 8.437 -7.491 -5.105 1.00 79.06 79 GLN A C 1
ATOM 648 O O . GLN A 1 79 ? 8.145 -7.976 -4.013 1.00 79.06 79 GLN A O 1
ATOM 653 N N . LEU A 1 80 ? 9.289 -8.083 -5.948 1.00 71.81 80 LEU A N 1
ATOM 654 C CA . LEU A 1 80 ? 9.985 -9.350 -5.687 1.00 71.81 80 LEU A CA 1
ATOM 655 C C . LEU A 1 80 ? 11.461 -9.174 -5.280 1.00 71.81 80 LEU A C 1
ATOM 657 O O . LEU A 1 80 ? 12.120 -10.179 -5.008 1.00 71.81 80 LEU A O 1
ATOM 661 N N . ALA A 1 81 ? 11.971 -7.939 -5.287 1.00 58.84 81 ALA A N 1
ATOM 662 C CA . ALA A 1 81 ? 13.336 -7.579 -4.898 1.00 58.84 81 ALA A CA 1
ATOM 663 C C . ALA A 1 81 ? 13.445 -7.337 -3.386 1.00 58.84 81 ALA A C 1
ATOM 665 O O . ALA A 1 81 ? 14.491 -7.731 -2.820 1.00 58.84 81 ALA A O 1
#

Foldseek 3Di:
DAEEAPPCVCVDPVNVVVCVVVVHDYHYDDPPDCPVCVVVVVLVVQLVVVLCCQQPVVPFDQDPVGTDNDVVVCVVVSVVD

Organism: NCBI:txid1389203

Secondary structure (DSSP, 8-state):
-EEE---TTTTSHHHHHHHHHTTPPEEE--TT-HHHHHHHHHHHHHHHHHHHHHHHS---EE-SSSEE--HHHHHHHHH--

Radius of gyration: 16.9 Å; Cα contacts (8 Å, |Δi|>4): 75; chains: 1; bounding box: 36×22×40 Å

Mean predicted aligned error: 7.92 Å